Protein AF-A0A0N5BKR5-F1 (afdb_monomer_lite)

Sequence (160 aa):
MKESLKIPFFLNILGWILSLLVMVVDVIVIRDWVSGKPMDLFFRAVYSAFSKIGWGVSLSFIVISCFYGHGGIINRFMSWPYWSPLGKITYSTYLIHLMIIVYVVGGFEGRFVFVSIWNTFIYINLPIIVLSLFFAFFWSAIFEIGVGRIEDPLLGRRST

Secondary structure (DSSP, 8-state):
--------HHHHHHHHHHHHHHHHHHHHHTHHHHTTPPPPHHHHHHHHHHHHHHHHHHHHHHHHHHHTTTTHHHHHHHT-TTHHHHHHHHHHHHHHHHHHHHHHHHT--S------HHHHIIIIIHHHHHHHHHHHHHHHHHHHHHHHHHHHHHTT----

InterPro domains:
  IPR052728 Oxygen and lipid transport regulator [PTHR11161] (8-158)

Radius of gyration: 21.42 Å; chains: 1; bounding box: 47×44×54 Å

Structure (mmCIF, N/CA/C/O backbone):
data_AF-A0A0N5BKR5-F1
#
_entry.id   AF-A0A0N5BKR5-F1
#
loop_
_atom_site.group_PDB
_atom_site.id
_atom_site.type_symbol
_atom_site.label_atom_id
_atom_site.label_alt_id
_atom_site.label_comp_id
_atom_site.label_asym_id
_atom_site.label_entity_id
_atom_site.label_seq_id
_atom_site.pdbx_PDB_ins_code
_atom_site.Cartn_x
_atom_site.Cartn_y
_atom_site.Cartn_z
_atom_site.occupancy
_atom_site.B_iso_or_equiv
_atom_site.auth_seq_id
_atom_site.auth_comp_id
_atom_site.auth_asym_id
_atom_site.auth_atom_id
_atom_site.pdbx_PDB_model_num
ATOM 1 N N . MET A 1 1 ? -22.509 4.560 20.183 1.00 39.28 1 MET A N 1
ATOM 2 C CA . MET A 1 1 ? -23.312 3.325 20.083 1.00 39.28 1 MET A CA 1
ATOM 3 C C . MET A 1 1 ? -22.859 2.603 18.816 1.00 39.28 1 MET A C 1
ATOM 5 O O . MET A 1 1 ? -23.164 3.082 17.736 1.00 39.28 1 MET A O 1
ATOM 9 N N . LYS A 1 2 ? -21.975 1.595 18.903 1.00 49.31 2 LYS A N 1
ATOM 10 C CA . LYS A 1 2 ? -21.509 0.869 17.705 1.00 49.31 2 LYS A CA 1
ATOM 11 C C . LYS A 1 2 ? -22.509 -0.255 17.434 1.00 49.31 2 LYS A C 1
ATOM 13 O O . LYS A 1 2 ? -22.469 -1.265 18.125 1.00 49.31 2 LYS A O 1
ATOM 18 N N . GLU A 1 3 ? -23.413 -0.046 16.483 1.00 57.97 3 GLU A N 1
ATOM 19 C CA . GLU A 1 3 ? -24.275 -1.100 15.936 1.00 57.97 3 GLU A CA 1
ATOM 20 C C . GLU A 1 3 ? -23.382 -2.269 15.490 1.00 57.97 3 GLU A C 1
ATOM 22 O O . GLU A 1 3 ? -22.527 -2.101 14.619 1.00 57.97 3 GLU A O 1
ATOM 27 N N . SER A 1 4 ? -23.493 -3.431 16.138 1.00 70.25 4 SER A N 1
ATOM 28 C CA . SER A 1 4 ? -22.655 -4.589 15.817 1.00 70.25 4 SER A CA 1
ATOM 29 C C . SER A 1 4 ? -23.253 -5.323 14.617 1.00 70.25 4 SER A C 1
ATOM 31 O O . SER A 1 4 ? -24.260 -6.021 14.766 1.00 70.25 4 SER A O 1
ATOM 33 N N . LEU A 1 5 ? -22.645 -5.197 13.436 1.00 79.31 5 LEU A N 1
ATOM 34 C CA . LEU A 1 5 ? -23.022 -6.004 12.278 1.00 79.31 5 LEU A CA 1
ATOM 35 C C . LEU A 1 5 ? -22.686 -7.477 12.565 1.00 79.31 5 LEU A C 1
ATOM 37 O O . LEU A 1 5 ? -21.520 -7.873 12.659 1.00 79.31 5 LEU A O 1
ATOM 41 N N . LYS A 1 6 ? -23.723 -8.299 12.739 1.00 82.25 6 LYS A N 1
ATOM 42 C CA . LYS A 1 6 ? -23.591 -9.741 12.969 1.00 82.25 6 LYS A CA 1
ATOM 43 C C . LYS A 1 6 ? -23.571 -10.460 11.624 1.00 82.25 6 LYS A C 1
ATOM 45 O O . LYS A 1 6 ? -24.618 -10.725 11.042 1.00 82.25 6 LYS A O 1
ATOM 50 N N . ILE A 1 7 ? -22.374 -10.759 11.128 1.00 83.88 7 ILE A N 1
ATOM 51 C CA . ILE A 1 7 ? -22.183 -11.551 9.910 1.00 83.88 7 ILE A CA 1
ATOM 52 C C . ILE A 1 7 ? -22.245 -13.034 10.307 1.00 83.88 7 ILE A C 1
ATOM 54 O O . ILE A 1 7 ? -21.539 -13.432 11.237 1.00 83.88 7 ILE A O 1
ATOM 58 N N . PRO A 1 8 ? -23.070 -13.874 9.655 1.00 89.50 8 PRO A N 1
ATOM 59 C CA . PRO A 1 8 ? -23.075 -15.301 9.947 1.00 89.50 8 PRO A CA 1
ATOM 60 C C . PRO A 1 8 ? -21.722 -15.918 9.576 1.00 89.50 8 PRO A C 1
ATOM 62 O O . PRO A 1 8 ? -21.126 -15.573 8.555 1.00 89.50 8 PRO A O 1
ATOM 65 N N . PHE A 1 9 ? -21.248 -16.858 10.396 1.00 85.50 9 PHE A N 1
ATOM 66 C CA . PHE A 1 9 ? -19.904 -17.442 10.288 1.00 85.50 9 PHE A CA 1
ATOM 67 C C . PHE A 1 9 ? -19.574 -17.958 8.880 1.00 85.50 9 PHE A C 1
ATOM 69 O O . PHE A 1 9 ? -18.505 -17.671 8.343 1.00 85.50 9 PHE A O 1
ATOM 76 N N . PHE A 1 10 ? -20.525 -18.655 8.253 1.00 90.06 10 PHE A N 1
ATOM 77 C CA . PHE A 1 10 ? -20.359 -19.199 6.907 1.00 90.06 10 PHE A CA 1
ATOM 78 C C . PHE A 1 10 ? -20.181 -18.103 5.843 1.00 90.06 10 PHE A C 1
ATOM 80 O O . PHE A 1 10 ? -19.290 -18.197 5.003 1.00 90.06 10 PHE A O 1
ATOM 87 N N . LEU A 1 11 ? -20.970 -17.026 5.917 1.00 90.62 11 LEU A N 1
ATOM 88 C CA . LEU A 1 11 ? -20.862 -15.895 4.991 1.00 90.62 11 LEU A CA 1
ATOM 89 C C . LEU A 1 11 ? -19.546 -15.135 5.182 1.00 90.62 11 LEU A C 1
ATOM 91 O O . LEU A 1 11 ? -18.949 -14.699 4.203 1.00 90.62 11 LEU A O 1
ATOM 95 N N . ASN A 1 12 ? -19.070 -15.014 6.427 1.00 91.25 12 ASN A N 1
ATOM 96 C CA . ASN A 1 12 ? -17.772 -14.409 6.708 1.00 91.25 12 ASN A CA 1
ATOM 97 C C . ASN A 1 12 ? -16.646 -15.209 6.037 1.00 91.25 12 ASN A C 1
ATOM 99 O O . ASN A 1 12 ? -15.861 -14.637 5.289 1.00 91.25 12 ASN A O 1
ATOM 103 N N . ILE A 1 13 ? -16.604 -16.533 6.231 1.00 91.38 13 ILE A N 1
ATOM 104 C CA . ILE A 1 13 ? -15.585 -17.396 5.607 1.00 91.38 13 ILE A CA 1
ATOM 105 C C . ILE A 1 13 ? -15.646 -17.322 4.082 1.00 91.38 13 ILE A C 1
ATOM 107 O O . ILE A 1 13 ? -14.608 -17.154 3.444 1.00 91.38 13 ILE A O 1
ATOM 111 N N . LEU A 1 14 ? -16.843 -17.416 3.497 1.00 94.25 14 LEU A N 1
ATOM 112 C CA . LEU A 1 14 ? -17.004 -17.304 2.049 1.00 94.25 14 LEU A CA 1
ATOM 113 C C . LEU A 1 14 ? -16.505 -15.960 1.523 1.00 94.25 14 LEU A C 1
ATOM 115 O O . LEU A 1 14 ? -15.783 -15.935 0.531 1.00 94.25 14 LEU A O 1
ATOM 119 N N . GLY A 1 15 ? -16.837 -14.858 2.199 1.00 93.25 15 GLY A N 1
ATOM 120 C CA . GLY A 1 15 ? -16.358 -13.534 1.818 1.00 93.25 15 GLY A CA 1
ATOM 121 C C . GLY A 1 15 ? -14.836 -13.414 1.912 1.00 93.25 15 GLY A C 1
ATOM 122 O O . GLY A 1 15 ? -14.216 -12.873 1.006 1.00 93.25 15 GLY A O 1
ATOM 123 N N . TRP A 1 16 ? -14.210 -13.994 2.941 1.00 93.62 16 TRP A N 1
ATOM 124 C CA . TRP A 1 16 ? -12.748 -14.030 3.064 1.00 93.62 16 TRP A CA 1
ATOM 125 C C . TRP A 1 16 ? -12.089 -14.826 1.936 1.00 93.62 16 TRP A C 1
ATOM 127 O O . TRP A 1 16 ? -11.145 -14.337 1.317 1.00 93.62 16 TRP A O 1
ATOM 137 N N . ILE A 1 17 ? -12.590 -16.030 1.647 1.00 95.25 17 ILE A N 1
ATOM 138 C CA . ILE A 1 17 ? -12.066 -16.872 0.564 1.00 95.25 17 ILE A CA 1
ATOM 139 C C . ILE A 1 17 ? -12.230 -16.161 -0.779 1.00 95.25 17 ILE A C 1
ATOM 141 O O . ILE A 1 17 ? -11.282 -16.110 -1.557 1.00 95.25 17 ILE A O 1
ATOM 145 N N . LEU A 1 18 ? -13.404 -15.579 -1.034 1.00 95.88 18 LEU A N 1
ATOM 146 C CA . LEU A 1 18 ? -13.686 -14.870 -2.277 1.00 95.88 18 LEU A CA 1
ATOM 147 C C . LEU A 1 18 ? -12.789 -13.638 -2.439 1.00 95.88 18 LEU A C 1
ATOM 149 O O . LEU A 1 18 ? -12.181 -13.484 -3.493 1.00 95.88 18 LEU A O 1
ATOM 153 N N . SER A 1 19 ? -12.646 -12.808 -1.401 1.00 95.38 19 SER A N 1
ATOM 154 C CA . SER A 1 19 ? -11.759 -11.638 -1.426 1.00 95.38 19 SER A CA 1
ATOM 155 C C . SER A 1 19 ? -10.311 -12.030 -1.715 1.00 95.38 19 SER A C 1
ATOM 157 O O . SER A 1 19 ? -9.666 -11.428 -2.570 1.00 95.38 19 SER A O 1
ATOM 159 N N . LEU A 1 20 ? -9.792 -13.059 -1.036 1.00 94.88 20 LEU A N 1
ATOM 160 C CA . LEU A 1 20 ? -8.422 -13.524 -1.260 1.00 94.88 20 LEU A CA 1
ATOM 161 C C . LEU A 1 20 ? -8.244 -14.108 -2.663 1.00 94.88 20 LEU A C 1
ATOM 163 O O . LEU A 1 20 ? -7.227 -13.854 -3.303 1.00 94.88 20 LEU A O 1
ATOM 167 N N . LEU A 1 21 ? -9.234 -14.851 -3.160 1.00 96.31 21 LEU A N 1
ATOM 168 C CA . LEU A 1 21 ? -9.203 -15.415 -4.504 1.00 96.31 21 LEU A CA 1
ATOM 169 C C . LEU A 1 21 ? -9.178 -14.308 -5.559 1.00 96.31 21 LEU A C 1
ATOM 171 O O . LEU A 1 21 ? -8.334 -14.357 -6.448 1.00 96.31 21 LEU A O 1
ATOM 175 N N . VAL A 1 22 ? -10.041 -13.295 -5.442 1.00 95.50 22 VAL A N 1
ATOM 176 C CA . VAL A 1 22 ? -10.068 -12.147 -6.363 1.00 95.50 22 VAL A CA 1
ATOM 177 C C . VAL A 1 22 ? -8.719 -11.428 -6.368 1.00 95.50 22 VAL A C 1
ATOM 179 O O . VAL A 1 22 ? -8.144 -11.231 -7.435 1.00 95.50 22 VAL A O 1
ATOM 182 N N . MET A 1 23 ? -8.159 -11.130 -5.192 1.00 94.50 23 MET A N 1
ATOM 183 C CA . MET A 1 23 ? -6.846 -10.483 -5.089 1.00 94.50 23 MET A CA 1
ATOM 184 C C . MET A 1 23 ? -5.725 -11.328 -5.718 1.00 94.50 23 MET A C 1
ATOM 186 O O . MET A 1 23 ? -4.849 -10.795 -6.395 1.00 94.50 23 MET A O 1
ATOM 190 N N . VAL A 1 24 ? -5.739 -12.652 -5.532 1.00 94.75 24 VAL A N 1
ATOM 191 C CA . VAL A 1 24 ? -4.746 -13.553 -6.144 1.00 94.75 24 VAL A CA 1
ATOM 192 C C . VAL A 1 24 ? -4.910 -13.611 -7.664 1.00 94.75 24 VAL A C 1
ATOM 194 O O . VAL A 1 24 ? -3.915 -13.557 -8.387 1.00 94.75 24 VAL A O 1
ATOM 197 N N . VAL A 1 25 ? -6.145 -13.691 -8.162 1.00 93.06 25 VAL A N 1
ATOM 198 C CA . VAL A 1 25 ? -6.437 -13.687 -9.601 1.00 93.06 25 VAL A CA 1
ATOM 199 C C . VAL A 1 25 ? -5.951 -12.390 -10.241 1.00 93.06 25 VAL A C 1
ATOM 201 O O . VAL A 1 25 ? -5.251 -12.461 -11.250 1.00 93.06 25 VAL A O 1
ATOM 204 N N . ASP A 1 26 ? -6.222 -11.234 -9.630 1.00 92.00 26 ASP A N 1
ATOM 205 C CA . ASP A 1 26 ? -5.749 -9.937 -10.129 1.00 92.00 26 ASP A CA 1
ATOM 206 C C . ASP A 1 26 ? -4.219 -9.918 -10.316 1.00 92.00 26 ASP A C 1
ATOM 208 O O . ASP A 1 26 ? -3.716 -9.422 -11.322 1.00 92.00 26 ASP A O 1
ATOM 212 N N . VAL A 1 27 ? -3.456 -10.528 -9.403 1.00 91.31 27 VAL A N 1
ATOM 213 C CA . VAL A 1 27 ? -1.988 -10.596 -9.515 1.00 91.31 27 VAL A CA 1
ATOM 214 C C . VAL A 1 27 ? -1.527 -11.612 -10.562 1.00 91.31 27 VAL A C 1
ATOM 216 O O . VAL A 1 27 ? -0.564 -11.357 -11.282 1.00 91.31 27 VAL A O 1
ATOM 219 N N . ILE A 1 28 ? -2.171 -12.776 -10.670 1.00 90.25 28 ILE A N 1
ATOM 220 C CA . ILE A 1 28 ? -1.716 -13.844 -11.577 1.00 90.25 28 ILE A CA 1
ATOM 221 C C . ILE A 1 28 ? -2.034 -13.516 -13.038 1.00 90.25 28 ILE A C 1
ATOM 223 O O . ILE A 1 28 ? -1.228 -13.820 -13.919 1.00 90.25 28 ILE A O 1
ATOM 227 N N . VAL A 1 29 ? -3.172 -12.872 -13.309 1.00 88.50 29 VAL A N 1
ATOM 228 C CA . VAL A 1 29 ? -3.633 -12.555 -14.671 1.00 88.50 29 VAL A CA 1
ATOM 229 C C . VAL A 1 29 ? -2.614 -11.711 -15.445 1.00 88.50 29 VAL A C 1
ATOM 231 O O . VAL A 1 29 ? -2.477 -11.865 -16.659 1.00 88.50 29 VAL A O 1
ATOM 234 N N . ILE A 1 30 ? -1.827 -10.875 -14.761 1.00 86.56 30 ILE A N 1
ATOM 235 C CA . ILE A 1 30 ? -0.822 -10.024 -15.409 1.00 86.56 30 ILE A CA 1
ATOM 236 C C . ILE A 1 30 ? 0.461 -10.773 -15.819 1.00 86.56 30 ILE A C 1
ATOM 238 O O . ILE A 1 30 ? 1.283 -10.228 -16.556 1.00 86.56 30 ILE A O 1
ATOM 242 N N . ARG A 1 31 ? 0.651 -12.026 -15.382 1.00 84.06 31 ARG A N 1
ATOM 243 C CA . ARG A 1 31 ? 1.886 -12.805 -15.594 1.00 84.06 31 ARG A CA 1
ATOM 244 C C . ARG A 1 31 ? 2.292 -12.906 -17.063 1.00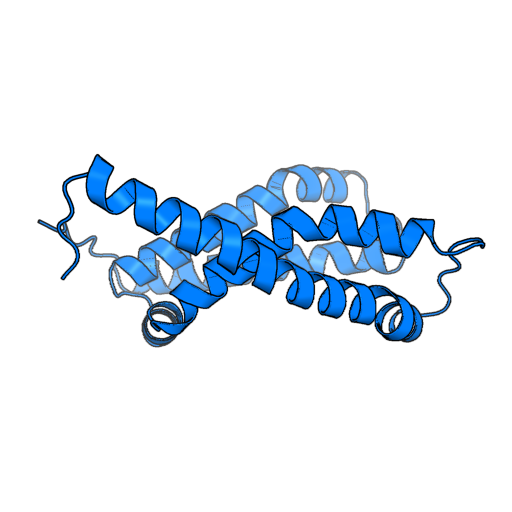 84.06 31 ARG A C 1
ATOM 246 O O . ARG A 1 31 ? 3.468 -12.730 -17.392 1.00 84.06 31 ARG A O 1
ATOM 253 N N . ASP A 1 32 ? 1.341 -13.199 -17.941 1.00 78.94 32 ASP A N 1
ATOM 254 C CA . ASP A 1 32 ? 1.631 -13.391 -19.364 1.00 78.94 32 ASP A CA 1
ATOM 255 C C . ASP A 1 32 ? 1.981 -12.064 -20.046 1.00 78.94 32 ASP A C 1
ATOM 257 O O . ASP A 1 32 ? 2.894 -12.020 -20.874 1.00 78.94 32 ASP A O 1
ATOM 261 N N . TRP A 1 33 ? 1.342 -10.972 -19.610 1.00 77.69 33 TRP A N 1
ATOM 262 C CA . TRP A 1 33 ? 1.638 -9.617 -20.072 1.00 77.69 33 TRP A CA 1
ATOM 263 C C . TRP A 1 33 ? 3.052 -9.177 -19.671 1.00 77.69 33 TRP A C 1
ATOM 265 O O . TRP A 1 33 ? 3.799 -8.655 -20.497 1.00 77.69 33 TRP A O 1
ATOM 275 N N . VAL A 1 34 ? 3.464 -9.470 -18.432 1.00 77.19 34 VAL A N 1
ATOM 276 C CA . VAL A 1 34 ? 4.827 -9.196 -17.936 1.00 77.19 34 VAL A CA 1
ATOM 277 C C . VAL A 1 34 ? 5.879 -10.052 -18.648 1.00 77.19 34 VAL A C 1
ATOM 279 O O . VAL A 1 34 ? 7.000 -9.603 -18.863 1.00 77.19 34 VAL A O 1
ATOM 282 N N . SER A 1 35 ? 5.520 -11.264 -19.076 1.00 78.56 35 SER A N 1
ATOM 283 C CA . SER A 1 35 ? 6.417 -12.171 -19.810 1.00 78.56 35 SER A CA 1
ATOM 284 C C . SER A 1 35 ? 6.637 -11.761 -21.277 1.00 78.56 35 SER A C 1
ATOM 286 O O . SER A 1 35 ? 7.284 -12.491 -22.026 1.00 78.56 35 SER A O 1
ATOM 288 N N . GLY A 1 36 ? 6.080 -10.623 -21.708 1.00 78.38 36 GLY A N 1
ATOM 289 C CA . GLY A 1 36 ? 6.200 -10.104 -23.071 1.00 78.38 36 GLY A CA 1
ATOM 290 C C . GLY A 1 36 ? 5.265 -10.770 -24.081 1.00 78.38 36 GLY A C 1
ATOM 291 O O . GLY A 1 36 ? 5.368 -10.493 -25.276 1.00 78.38 36 GLY A O 1
ATOM 292 N N . LYS A 1 37 ? 4.343 -11.635 -23.637 1.00 81.06 37 LYS A N 1
ATOM 293 C CA . LYS A 1 37 ? 3.338 -12.232 -24.521 1.00 81.06 37 LYS A CA 1
ATOM 294 C C . LYS A 1 37 ? 2.141 -11.285 -24.640 1.00 81.06 37 LYS A C 1
ATOM 296 O O . LYS A 1 37 ? 1.626 -10.823 -23.618 1.00 81.06 37 LYS A O 1
ATOM 301 N N . PRO A 1 38 ? 1.667 -10.984 -25.862 1.00 79.06 38 PRO A N 1
ATOM 302 C CA . PRO A 1 38 ? 0.481 -10.162 -26.026 1.00 79.06 38 PRO A CA 1
ATOM 303 C C . PRO A 1 38 ? -0.723 -10.911 -25.453 1.00 79.06 38 PRO A C 1
ATOM 305 O O . PRO A 1 38 ? -1.087 -11.986 -25.922 1.00 79.06 38 PRO A O 1
ATOM 308 N N . MET A 1 39 ? -1.326 -10.342 -24.413 1.00 82.00 39 MET A N 1
ATOM 309 C CA . MET A 1 39 ? -2.583 -10.838 -23.867 1.00 82.00 39 MET A CA 1
ATOM 310 C C . MET A 1 39 ? -3.723 -10.501 -24.837 1.00 82.00 39 MET A C 1
ATOM 312 O O . MET A 1 39 ? -3.696 -9.456 -25.498 1.00 82.00 39 MET A O 1
ATOM 316 N N . ASP A 1 40 ? -4.716 -11.381 -24.922 1.00 87.38 40 ASP A N 1
ATOM 317 C CA . ASP A 1 40 ? -5.877 -11.173 -25.782 1.00 87.38 40 ASP A CA 1
ATOM 318 C C . ASP A 1 40 ? -6.650 -9.893 -25.402 1.00 87.38 40 ASP A C 1
ATOM 320 O O . ASP A 1 40 ? -6.712 -9.498 -24.230 1.00 87.38 40 ASP A O 1
ATOM 324 N N . LEU A 1 41 ? -7.207 -9.211 -26.409 1.00 87.81 41 LEU A N 1
ATOM 325 C CA . LEU A 1 41 ? -7.809 -7.882 -26.257 1.00 87.81 41 LEU A CA 1
ATOM 326 C C . LEU A 1 41 ? -8.967 -7.901 -25.257 1.00 87.81 41 LEU A C 1
ATOM 328 O O . LEU A 1 41 ? -9.088 -6.982 -24.444 1.00 87.81 41 LEU A O 1
ATOM 332 N N . PHE A 1 42 ? -9.782 -8.955 -25.295 1.00 89.62 42 PHE A N 1
ATOM 333 C CA . PHE A 1 42 ? -10.923 -9.104 -24.403 1.00 89.62 42 PHE A CA 1
ATOM 334 C C . PHE A 1 42 ? -10.476 -9.159 -22.938 1.00 89.62 42 PHE A C 1
ATOM 336 O O . PHE A 1 42 ? -10.908 -8.341 -22.124 1.00 89.62 42 PHE A O 1
ATOM 343 N N . PHE A 1 43 ? -9.539 -10.051 -22.605 1.00 88.81 43 PHE A N 1
ATOM 344 C CA . PHE A 1 43 ? -9.036 -10.185 -21.236 1.00 88.81 43 PHE A CA 1
ATOM 345 C C . PHE A 1 43 ? -8.309 -8.930 -20.746 1.00 88.81 43 PHE A C 1
ATOM 347 O O . PHE A 1 43 ? -8.455 -8.552 -19.585 1.00 88.81 43 PHE A O 1
ATOM 354 N N . ARG A 1 44 ? -7.582 -8.235 -21.629 1.00 88.38 44 ARG A N 1
ATOM 355 C CA . ARG A 1 44 ? -6.941 -6.953 -21.298 1.00 88.38 44 ARG A CA 1
ATOM 356 C C . ARG A 1 44 ? -7.958 -5.874 -20.942 1.00 88.38 44 ARG A C 1
ATOM 358 O O . ARG A 1 44 ? -7.754 -5.154 -19.966 1.00 88.38 44 ARG A O 1
ATOM 365 N N . ALA A 1 45 ? -9.036 -5.757 -21.716 1.00 90.75 45 ALA A N 1
ATOM 366 C CA . ALA A 1 45 ? -10.091 -4.782 -21.462 1.00 90.75 45 ALA A CA 1
ATOM 367 C C . ALA A 1 45 ? -10.808 -5.072 -20.135 1.00 90.75 45 ALA A C 1
ATOM 369 O O . ALA A 1 45 ? -10.965 -4.171 -19.310 1.00 90.75 45 ALA A O 1
ATOM 370 N N . VAL A 1 46 ? -11.160 -6.340 -19.894 1.00 91.81 46 VAL A N 1
ATOM 371 C CA . VAL A 1 46 ? -11.784 -6.785 -18.639 1.00 91.81 46 VAL A CA 1
ATOM 372 C C . VAL A 1 46 ? -10.869 -6.505 -17.448 1.00 91.81 46 VAL A C 1
ATOM 374 O O . VAL A 1 46 ? -11.298 -5.881 -16.479 1.00 91.81 46 VAL A O 1
ATOM 377 N N . TYR A 1 47 ? -9.593 -6.887 -17.530 1.00 90.69 47 TYR A N 1
ATOM 378 C CA . TYR A 1 47 ? -8.628 -6.643 -16.460 1.00 90.69 47 TYR A CA 1
ATOM 379 C C . TYR A 1 47 ? -8.462 -5.146 -16.175 1.00 90.69 47 TYR A C 1
ATOM 381 O O . TYR A 1 47 ? -8.510 -4.724 -15.021 1.00 90.69 47 TYR A O 1
ATOM 389 N N . SER A 1 48 ? -8.334 -4.312 -17.211 1.00 90.25 48 SER A N 1
ATOM 390 C CA . SER A 1 48 ? -8.179 -2.864 -17.039 1.00 90.25 48 SER A CA 1
ATOM 391 C C . SER A 1 48 ? -9.399 -2.201 -16.392 1.00 90.25 48 SER A C 1
ATOM 393 O O . SER A 1 48 ? -9.232 -1.220 -15.669 1.00 90.25 48 SER A O 1
ATOM 395 N N . ALA A 1 49 ? -10.607 -2.701 -16.663 1.00 93.19 49 ALA A N 1
ATOM 396 C CA . ALA A 1 49 ? -11.843 -2.142 -16.124 1.00 93.19 49 ALA A CA 1
ATOM 397 C C . ALA A 1 49 ? -12.133 -2.627 -14.695 1.00 93.19 49 ALA A C 1
ATOM 399 O O . ALA A 1 49 ? -12.511 -1.828 -13.839 1.00 93.19 49 ALA A O 1
ATOM 400 N N . PHE A 1 50 ? -11.946 -3.923 -14.426 1.00 93.06 50 PHE A N 1
ATOM 401 C CA . PHE A 1 50 ? -12.440 -4.549 -13.199 1.00 93.06 50 PHE A CA 1
ATOM 402 C C . PHE A 1 50 ? -11.381 -4.800 -12.130 1.00 93.06 50 PHE A C 1
ATOM 404 O O . PHE A 1 50 ? -11.761 -4.826 -10.967 1.00 93.06 50 PHE A O 1
ATOM 411 N N . SER A 1 51 ? -10.090 -4.923 -12.457 1.00 92.88 51 SER A N 1
ATOM 412 C CA . SER A 1 51 ? -9.052 -5.280 -11.462 1.00 92.88 51 SER A CA 1
ATOM 413 C C . SER A 1 51 ? -9.044 -4.347 -10.249 1.00 92.88 51 SER A C 1
ATOM 415 O O . SER A 1 51 ? -9.159 -4.773 -9.107 1.00 92.88 51 SER A O 1
ATOM 417 N N . LYS A 1 52 ? -9.009 -3.030 -10.479 1.00 92.38 52 LYS A N 1
ATOM 418 C CA . LYS A 1 52 ? -9.008 -2.032 -9.395 1.00 92.38 52 LYS A CA 1
ATOM 419 C C . LYS A 1 52 ? -10.290 -2.068 -8.562 1.00 92.38 52 LYS A C 1
ATOM 421 O O . LYS A 1 52 ? -10.242 -1.853 -7.352 1.00 92.38 52 LYS A O 1
ATOM 426 N N . ILE A 1 53 ? -11.427 -2.329 -9.208 1.00 95.12 53 ILE A N 1
ATOM 427 C CA . ILE A 1 53 ? -12.730 -2.421 -8.543 1.00 95.12 53 ILE A CA 1
ATOM 428 C C . ILE A 1 53 ? -12.787 -3.701 -7.705 1.00 95.12 53 ILE A C 1
ATOM 430 O O . ILE A 1 53 ? -13.130 -3.636 -6.529 1.00 95.12 53 ILE A O 1
ATOM 434 N N . GLY A 1 54 ? -12.400 -4.843 -8.277 1.00 94.31 54 GLY A N 1
ATOM 435 C CA . GLY A 1 54 ? -12.338 -6.140 -7.606 1.00 94.31 54 GLY A CA 1
ATOM 436 C C . GLY A 1 54 ? -11.415 -6.108 -6.393 1.00 94.31 54 GLY A C 1
ATOM 437 O O . GLY A 1 54 ? -11.824 -6.500 -5.298 1.00 94.31 54 GLY A O 1
ATOM 438 N N . TRP A 1 55 ? -10.223 -5.532 -6.548 1.00 95.44 55 TRP A N 1
ATOM 439 C CA . TRP A 1 55 ? -9.290 -5.299 -5.452 1.00 95.44 55 TRP A CA 1
ATOM 440 C C . TRP A 1 55 ? -9.892 -4.417 -4.350 1.00 95.44 55 TRP A C 1
ATOM 442 O O . TRP A 1 55 ? -9.832 -4.759 -3.168 1.00 95.44 55 TRP A O 1
ATOM 452 N N . GLY A 1 56 ? -10.522 -3.299 -4.727 1.00 95.75 56 GLY A N 1
ATOM 453 C CA . GLY A 1 56 ? -11.161 -2.373 -3.791 1.00 95.75 56 GLY A CA 1
ATOM 454 C C . GLY A 1 56 ? -12.318 -3.007 -3.014 1.00 95.75 56 GLY A C 1
ATOM 455 O O . GLY A 1 56 ? -12.381 -2.880 -1.792 1.00 95.75 56 GLY A O 1
ATOM 456 N N . VAL A 1 57 ? -13.198 -3.744 -3.698 1.00 95.69 57 VAL A N 1
ATOM 457 C CA . VAL A 1 57 ? -14.311 -4.476 -3.073 1.00 95.69 57 VAL A CA 1
ATOM 458 C C . VAL A 1 57 ? -13.777 -5.545 -2.120 1.00 95.69 57 VAL A C 1
ATOM 460 O O . VAL A 1 57 ? -14.227 -5.622 -0.975 1.00 95.69 57 VAL A O 1
ATOM 463 N N . SER A 1 58 ? -12.764 -6.302 -2.539 1.00 95.50 58 SER A N 1
ATOM 464 C CA . SER A 1 58 ? -12.143 -7.347 -1.717 1.00 95.50 58 SER A CA 1
ATOM 465 C C . SER A 1 58 ? -11.540 -6.781 -0.430 1.00 95.50 58 SER A C 1
ATOM 467 O O . SER A 1 58 ? -11.817 -7.292 0.659 1.00 95.50 58 SER A O 1
ATOM 469 N N . LEU A 1 59 ? -10.787 -5.678 -0.537 1.00 93.88 59 LEU A N 1
ATOM 470 C CA . LEU A 1 59 ? -10.242 -4.959 0.616 1.00 93.88 59 LEU A CA 1
ATOM 471 C C . LEU A 1 59 ? -11.340 -4.379 1.510 1.00 93.88 59 LEU A C 1
ATOM 473 O O . LEU A 1 59 ? -11.228 -4.463 2.731 1.00 93.88 59 LEU A O 1
ATOM 477 N N . SER A 1 60 ? -12.408 -3.821 0.935 1.00 94.31 60 SER A N 1
ATOM 478 C CA . SER A 1 60 ? -13.509 -3.251 1.718 1.00 94.31 60 SER A CA 1
ATOM 479 C C . SER A 1 60 ? -14.168 -4.299 2.618 1.00 94.31 60 SER A C 1
ATOM 481 O O . SER A 1 60 ? -14.390 -4.039 3.801 1.00 94.31 60 SER A O 1
ATOM 483 N N . PHE A 1 61 ? -14.379 -5.517 2.106 1.00 93.31 61 PHE A N 1
ATOM 484 C CA . PHE A 1 61 ? -14.919 -6.623 2.891 1.00 93.31 61 PHE A CA 1
ATOM 485 C C . PHE A 1 61 ? -13.974 -7.030 4.028 1.00 93.31 61 PHE A C 1
ATOM 487 O O . PHE A 1 61 ? -14.414 -7.196 5.166 1.00 93.31 61 PHE A O 1
ATOM 494 N N . ILE A 1 62 ? -12.670 -7.129 3.745 1.00 92.50 62 ILE A N 1
ATOM 495 C CA . ILE A 1 62 ? -11.642 -7.433 4.751 1.00 92.50 62 ILE A CA 1
ATOM 496 C C . ILE A 1 62 ? -11.656 -6.384 5.872 1.00 92.50 62 ILE A C 1
ATOM 498 O O . ILE A 1 62 ? -11.674 -6.738 7.051 1.00 92.50 62 ILE A O 1
ATOM 502 N N . VAL A 1 63 ? -11.701 -5.094 5.523 1.00 91.50 63 VAL A N 1
ATOM 503 C CA . VAL A 1 63 ? -11.741 -3.990 6.495 1.00 91.50 63 VAL A CA 1
ATOM 504 C C . VAL A 1 63 ? -13.013 -4.046 7.341 1.00 91.50 63 VAL A C 1
ATOM 506 O O . VAL A 1 63 ? -12.927 -3.948 8.564 1.00 91.50 63 VAL A O 1
ATOM 509 N N . ILE A 1 64 ? -14.177 -4.255 6.720 1.00 90.50 64 ILE A N 1
ATOM 510 C CA . ILE A 1 64 ? -15.464 -4.392 7.419 1.00 90.50 64 ILE A CA 1
ATOM 511 C C . ILE A 1 64 ? -15.426 -5.583 8.388 1.00 90.50 64 ILE A C 1
ATOM 513 O O . ILE A 1 64 ? -15.773 -5.435 9.560 1.00 90.50 64 ILE A O 1
ATOM 517 N N . SER A 1 65 ? -14.961 -6.750 7.935 1.00 90.31 65 SER A N 1
ATOM 518 C CA . SER A 1 65 ? -14.865 -7.952 8.772 1.00 90.31 65 SER A CA 1
ATOM 519 C C . SER A 1 65 ? -13.930 -7.736 9.969 1.00 90.31 65 SER A C 1
ATOM 521 O O . SER A 1 65 ? -14.294 -8.061 11.102 1.00 90.31 65 SER A O 1
ATOM 523 N N . CYS A 1 66 ? -12.768 -7.107 9.761 1.00 88.81 66 CYS A N 1
ATOM 524 C CA . CYS A 1 66 ? -11.853 -6.739 10.843 1.00 88.81 66 CYS A CA 1
ATOM 525 C C . CYS A 1 66 ? -12.480 -5.730 11.819 1.00 88.81 66 CYS A C 1
ATOM 527 O O . CYS A 1 66 ? -12.437 -5.951 13.028 1.00 88.81 66 CYS A O 1
ATOM 529 N N . PHE A 1 67 ? -13.131 -4.673 11.320 1.00 86.88 67 PHE A N 1
ATOM 530 C CA . PHE A 1 67 ? -13.752 -3.636 12.152 1.00 86.88 67 PHE A CA 1
ATOM 531 C C . PHE A 1 67 ? -14.837 -4.188 13.088 1.00 86.88 67 PHE A C 1
ATOM 533 O O . PHE A 1 67 ? -14.929 -3.772 14.244 1.00 86.88 67 PHE A O 1
ATOM 540 N N . TYR A 1 68 ? -15.631 -5.153 12.614 1.00 87.38 68 TYR A N 1
ATOM 541 C CA . TYR A 1 68 ? -16.666 -5.817 13.414 1.00 87.38 68 TYR A CA 1
ATOM 542 C C . TYR A 1 68 ? -16.151 -7.001 14.253 1.00 87.38 68 TYR A C 1
ATOM 544 O O . TYR A 1 68 ? -16.942 -7.659 14.924 1.00 87.38 68 TYR A O 1
ATOM 552 N N . GLY A 1 69 ? -14.839 -7.263 14.260 1.00 83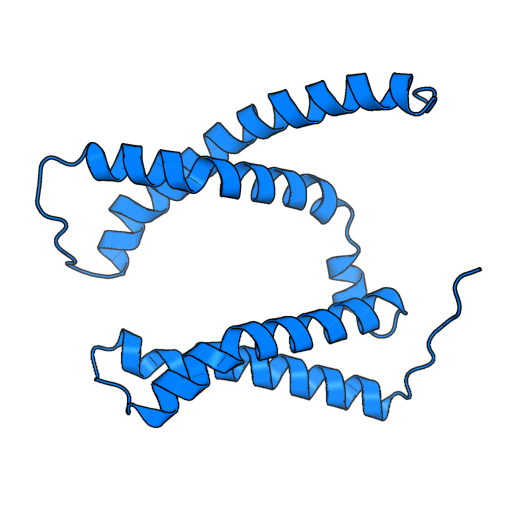.75 69 GLY A N 1
ATOM 553 C CA . GLY A 1 69 ? -14.217 -8.302 15.087 1.00 83.75 69 GLY A CA 1
ATOM 554 C C . GLY A 1 69 ? -14.274 -9.719 14.506 1.00 83.75 69 GLY A C 1
ATOM 555 O O . GLY A 1 69 ? -13.826 -10.659 15.158 1.00 83.75 69 GLY A O 1
ATOM 556 N N . HIS A 1 70 ? -14.747 -9.885 13.268 1.00 85.19 70 HIS A N 1
ATOM 557 C CA . HIS A 1 70 ? -14.858 -11.181 12.580 1.00 85.19 70 HIS A CA 1
ATOM 558 C C . HIS A 1 70 ? -13.568 -11.605 11.847 1.00 85.19 70 HIS A C 1
ATOM 560 O O . HIS A 1 70 ? -13.545 -12.645 11.189 1.00 85.19 70 HIS A O 1
ATOM 566 N N . GLY A 1 71 ? -12.489 -10.818 11.957 1.00 80.94 71 GLY A N 1
ATOM 567 C CA . GLY A 1 71 ? -11.208 -11.040 11.266 1.00 80.94 71 GLY A CA 1
ATOM 568 C C . GLY A 1 71 ? -10.146 -11.844 12.036 1.00 80.94 71 GLY A C 1
ATOM 569 O O . GLY A 1 71 ? -9.033 -12.011 11.539 1.00 80.94 71 GLY A O 1
ATOM 570 N N . GLY A 1 72 ? -10.432 -12.316 13.256 1.00 85.69 72 GLY A N 1
ATOM 571 C CA . GLY A 1 72 ? -9.547 -13.215 14.017 1.00 85.69 72 GLY A CA 1
ATOM 572 C C . GLY A 1 72 ? -8.091 -12.730 14.150 1.00 85.69 72 GLY A C 1
ATOM 573 O O . GLY A 1 72 ? -7.829 -11.639 14.659 1.00 85.69 72 GLY A O 1
ATOM 574 N N . ILE A 1 73 ? -7.134 -13.549 13.688 1.00 86.81 73 ILE A N 1
ATOM 575 C CA . ILE A 1 73 ? -5.685 -13.255 13.735 1.00 86.81 73 ILE A CA 1
ATOM 576 C C . ILE A 1 73 ? -5.341 -12.012 12.906 1.00 86.81 73 ILE A C 1
ATOM 578 O O . ILE A 1 73 ? -4.549 -11.177 13.343 1.00 86.81 73 ILE A O 1
ATOM 582 N N . ILE A 1 74 ? -5.959 -11.865 11.732 1.00 86.25 74 ILE A N 1
ATOM 583 C CA . ILE A 1 74 ? -5.701 -10.741 10.827 1.00 86.25 74 ILE A CA 1
ATOM 584 C C . ILE A 1 74 ? -6.168 -9.440 11.475 1.00 86.25 74 ILE A C 1
ATOM 586 O O . ILE A 1 74 ? -5.457 -8.443 11.415 1.00 86.25 74 ILE A O 1
ATOM 590 N N . ASN A 1 75 ? -7.295 -9.459 12.191 1.00 87.94 75 ASN A N 1
ATOM 591 C CA . ASN A 1 75 ? -7.740 -8.295 12.952 1.00 87.94 75 ASN A CA 1
ATOM 592 C C . ASN A 1 75 ? -6.724 -7.888 14.034 1.00 87.94 75 ASN A C 1
ATOM 594 O O . ASN A 1 75 ? -6.426 -6.705 14.190 1.00 87.94 75 ASN A O 1
ATOM 598 N N . ARG A 1 76 ? -6.142 -8.859 14.753 1.00 86.56 76 ARG A N 1
ATOM 599 C CA . ARG A 1 76 ? -5.097 -8.587 15.755 1.00 86.56 76 ARG A CA 1
ATOM 600 C C . ARG A 1 76 ? -3.854 -7.963 15.122 1.00 86.56 76 ARG A C 1
ATOM 602 O O . ARG A 1 76 ? -3.299 -7.029 15.690 1.00 86.56 76 ARG A O 1
ATOM 609 N N . PHE A 1 77 ? -3.442 -8.463 13.960 1.00 89.75 77 PHE A N 1
ATOM 610 C CA . PHE A 1 77 ? -2.327 -7.899 13.206 1.00 89.75 77 PHE A CA 1
ATOM 611 C C . PHE A 1 77 ? -2.640 -6.479 12.730 1.00 89.75 77 PHE A C 1
ATOM 613 O O . PHE A 1 77 ? -1.866 -5.577 13.011 1.00 89.75 77 PHE A O 1
ATOM 620 N N . MET A 1 78 ? -3.787 -6.252 12.088 1.00 85.44 78 MET A N 1
ATOM 621 C CA . MET A 1 78 ? -4.170 -4.949 11.522 1.00 85.44 78 MET A CA 1
ATOM 622 C C . MET A 1 78 ? -4.487 -3.887 12.585 1.00 85.44 78 MET A C 1
ATOM 624 O O . MET A 1 78 ? -4.374 -2.697 12.316 1.00 85.44 78 MET A O 1
ATOM 628 N N . SER A 1 79 ? -4.837 -4.294 13.808 1.00 86.62 79 SER A N 1
ATOM 629 C CA . SER A 1 79 ? -5.101 -3.380 14.930 1.00 86.62 79 SER A CA 1
ATOM 630 C C . SER A 1 79 ? -3.836 -2.958 15.692 1.00 86.62 79 SER A C 1
ATOM 632 O O . SER A 1 79 ? -3.934 -2.303 16.731 1.00 86.62 79 SER A O 1
ATOM 634 N N . TRP A 1 80 ? -2.640 -3.346 15.234 1.00 90.88 80 TRP A N 1
ATOM 635 C CA . TRP A 1 80 ? -1.398 -3.024 15.937 1.00 90.88 80 TRP A CA 1
ATOM 636 C C . TRP A 1 80 ? -1.112 -1.508 15.889 1.00 90.88 80 TRP A C 1
ATOM 638 O O . TRP A 1 80 ? -1.055 -0.945 14.794 1.00 90.88 80 TRP A O 1
ATOM 648 N N . PRO A 1 81 ? -0.859 -0.820 17.025 1.00 88.50 81 PRO A N 1
ATOM 649 C CA . PRO A 1 81 ? -0.489 0.601 17.050 1.00 88.50 81 PRO A CA 1
ATOM 650 C C . PRO A 1 81 ? 0.667 1.011 16.129 1.00 88.50 81 PRO A C 1
ATOM 652 O O . PRO A 1 81 ? 0.728 2.176 15.748 1.00 88.50 81 PRO A O 1
ATOM 655 N N . TYR A 1 82 ? 1.551 0.090 15.729 1.00 89.12 82 TYR A N 1
ATOM 656 C CA . TYR A 1 82 ? 2.642 0.384 14.794 1.00 89.12 82 TYR A CA 1
ATOM 657 C C . TYR A 1 82 ? 2.166 0.761 13.380 1.00 89.12 82 TYR A C 1
ATOM 659 O O . TYR A 1 82 ? 2.886 1.469 12.677 1.00 89.12 82 TYR A O 1
ATOM 667 N N . TRP A 1 83 ? 0.952 0.371 12.968 1.00 87.69 83 TRP A N 1
ATOM 668 C CA . TRP A 1 83 ? 0.404 0.760 11.660 1.00 87.69 83 TRP A CA 1
ATOM 669 C C . TRP A 1 83 ? 0.106 2.249 11.552 1.00 87.69 83 TRP A C 1
ATOM 671 O O . TRP A 1 83 ? 0.168 2.796 10.457 1.00 87.69 83 TRP A O 1
ATOM 681 N N . SER A 1 84 ? -0.182 2.912 12.674 1.00 85.44 84 SER A N 1
ATOM 682 C CA . SER A 1 84 ? -0.472 4.346 12.689 1.00 85.44 84 SER A CA 1
ATOM 683 C C . SER A 1 84 ? 0.730 5.179 12.208 1.00 85.44 84 SER A C 1
ATOM 685 O O . SER A 1 84 ? 0.612 5.819 11.161 1.00 85.44 84 SER A O 1
ATOM 687 N N . PRO A 1 85 ? 1.917 5.136 12.854 1.00 85.25 85 PRO A N 1
ATOM 688 C CA . PRO A 1 85 ? 3.084 5.876 12.371 1.00 85.25 85 PRO A CA 1
ATOM 689 C C . PRO A 1 85 ? 3.587 5.372 11.010 1.00 85.25 85 PRO A C 1
ATOM 691 O O . PRO A 1 85 ? 4.019 6.172 10.183 1.00 85.25 85 PRO A O 1
ATOM 694 N N . LEU A 1 86 ? 3.490 4.068 10.728 1.00 87.69 86 LEU A N 1
ATOM 695 C CA . LEU A 1 86 ? 3.914 3.519 9.437 1.00 87.69 86 LEU A CA 1
ATOM 696 C C . LEU A 1 86 ? 3.036 4.017 8.275 1.00 87.69 86 LEU A C 1
ATOM 698 O O . LEU A 1 86 ? 3.548 4.321 7.196 1.00 87.69 86 LEU A O 1
ATOM 702 N N . GLY A 1 87 ? 1.726 4.154 8.493 1.00 87.69 87 GLY A N 1
ATOM 703 C CA . GLY A 1 87 ? 0.790 4.715 7.517 1.00 87.69 87 GLY A CA 1
ATOM 704 C C . GLY A 1 87 ? 1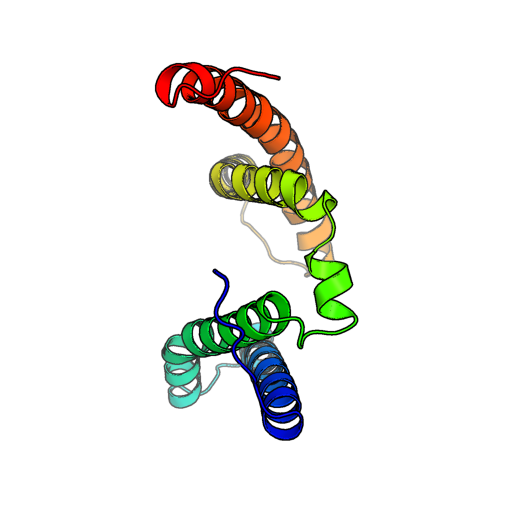.136 6.157 7.136 1.00 87.69 87 GLY A C 1
ATOM 705 O O . GLY A 1 87 ? 1.079 6.531 5.968 1.00 87.69 87 GLY A O 1
ATOM 706 N N . LYS A 1 88 ? 1.586 6.950 8.108 1.00 85.94 88 LYS A N 1
ATOM 707 C CA . LYS A 1 88 ? 2.014 8.338 7.891 1.00 85.94 88 LYS A CA 1
ATOM 708 C C . LYS A 1 88 ? 3.304 8.427 7.070 1.00 85.94 88 LYS A C 1
ATOM 710 O O . LYS A 1 88 ? 3.352 9.155 6.082 1.00 85.94 88 LYS A O 1
ATOM 715 N N . ILE A 1 89 ? 4.310 7.610 7.396 1.00 89.25 89 ILE A N 1
ATOM 716 C CA . ILE A 1 89 ? 5.572 7.556 6.636 1.00 89.25 89 ILE A CA 1
ATOM 717 C C . ILE A 1 89 ? 5.330 7.080 5.201 1.00 89.25 89 ILE A C 1
ATOM 719 O O . ILE A 1 89 ? 5.869 7.660 4.259 1.00 89.25 89 ILE A O 1
ATOM 723 N N . THR A 1 90 ? 4.518 6.039 5.008 1.00 91.19 90 THR A N 1
ATOM 724 C CA . THR A 1 90 ? 4.210 5.508 3.668 1.00 91.19 90 THR A CA 1
ATOM 725 C C . THR A 1 90 ? 3.429 6.510 2.818 1.00 91.19 90 THR A C 1
ATOM 727 O O . THR A 1 90 ? 3.732 6.656 1.634 1.00 91.19 90 THR A O 1
ATOM 730 N N . TYR A 1 91 ? 2.509 7.274 3.416 1.00 90.12 91 TYR A N 1
ATOM 731 C CA . TYR A 1 91 ? 1.831 8.381 2.739 1.00 90.12 91 TYR A CA 1
ATOM 732 C C . TYR A 1 91 ? 2.801 9.503 2.336 1.00 90.12 91 TYR A C 1
ATOM 734 O O . TYR A 1 91 ? 2.830 9.905 1.173 1.00 90.12 91 TYR A O 1
ATOM 742 N N . SER A 1 92 ? 3.652 9.958 3.260 1.00 91.00 92 SER A N 1
ATOM 743 C CA . SER A 1 92 ? 4.697 10.949 2.967 1.00 91.00 92 SER A CA 1
ATOM 744 C C . SER A 1 92 ? 5.640 10.463 1.863 1.00 91.00 92 SER A C 1
ATOM 746 O O . SER A 1 92 ? 5.976 11.225 0.959 1.00 91.00 92 SER A O 1
ATOM 748 N N . THR A 1 93 ? 6.001 9.175 1.884 1.00 93.25 93 THR A N 1
ATOM 749 C CA . THR A 1 93 ? 6.817 8.529 0.846 1.00 93.25 93 THR A CA 1
ATOM 750 C C . THR A 1 93 ? 6.128 8.599 -0.503 1.00 93.25 93 THR A C 1
ATOM 752 O O . THR A 1 93 ? 6.746 9.049 -1.458 1.00 93.25 93 THR A O 1
ATOM 755 N N . TYR A 1 94 ? 4.850 8.225 -0.584 1.00 91.00 94 TYR A N 1
ATOM 756 C CA . TYR A 1 94 ? 4.081 8.258 -1.827 1.00 91.00 94 TYR A CA 1
ATOM 757 C C . TYR A 1 94 ? 4.0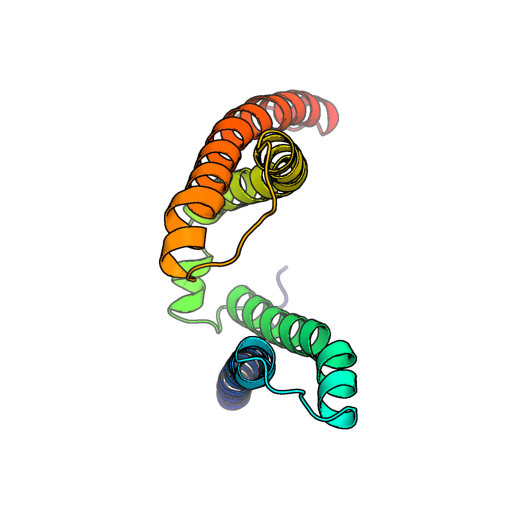81 9.645 -2.489 1.00 91.00 94 TYR A C 1
ATOM 759 O O . TYR A 1 94 ? 4.293 9.737 -3.698 1.00 91.00 94 TYR A O 1
ATOM 767 N N . LEU A 1 95 ? 3.911 10.719 -1.708 1.00 91.31 95 LEU A N 1
ATOM 768 C CA . LEU A 1 95 ? 3.881 12.089 -2.235 1.00 91.31 95 LEU A CA 1
ATOM 769 C C . LEU A 1 95 ? 5.204 12.509 -2.885 1.00 91.31 95 LEU A C 1
ATOM 771 O O . LEU A 1 95 ? 5.203 13.125 -3.951 1.00 91.31 95 LEU A O 1
ATOM 775 N N . ILE A 1 96 ? 6.333 12.174 -2.263 1.00 92.12 96 ILE A N 1
ATOM 776 C CA . ILE A 1 96 ? 7.653 12.585 -2.761 1.00 92.12 96 ILE A CA 1
ATOM 777 C C . ILE A 1 96 ? 8.268 11.582 -3.741 1.00 92.12 96 ILE A C 1
ATOM 779 O O . ILE A 1 96 ? 9.210 11.921 -4.459 1.00 92.12 96 ILE A O 1
ATOM 783 N N . HIS A 1 97 ? 7.751 10.352 -3.783 1.00 93.44 97 HIS A N 1
ATOM 784 C CA . HIS A 1 97 ? 8.330 9.253 -4.551 1.00 93.44 97 HIS A CA 1
ATOM 785 C C . HIS A 1 97 ? 8.472 9.605 -6.032 1.00 93.44 97 HIS A C 1
ATOM 787 O O . HIS A 1 97 ? 9.528 9.381 -6.616 1.00 93.44 97 HIS A O 1
ATOM 793 N N . LEU A 1 98 ? 7.446 10.226 -6.627 1.00 92.06 98 LEU A N 1
ATOM 794 C CA . LEU A 1 98 ? 7.486 10.661 -8.027 1.00 92.06 98 LEU A CA 1
ATOM 795 C C . LEU A 1 98 ? 8.582 11.701 -8.286 1.00 92.06 98 LEU A C 1
ATOM 797 O O . LEU A 1 98 ? 9.273 11.607 -9.297 1.00 92.06 98 LEU A O 1
ATOM 801 N N . MET A 1 99 ? 8.784 12.651 -7.370 1.00 92.06 99 MET A N 1
ATOM 802 C CA . MET A 1 99 ? 9.841 13.662 -7.500 1.00 92.06 99 MET A CA 1
ATOM 803 C C . MET A 1 99 ? 11.226 13.012 -7.483 1.00 92.06 99 MET A C 1
ATOM 805 O O . MET A 1 99 ? 12.097 13.366 -8.273 1.00 92.06 99 MET A O 1
ATOM 809 N N . ILE A 1 100 ? 11.408 12.013 -6.620 1.00 92.25 100 ILE A N 1
ATOM 810 C CA . ILE A 1 100 ? 12.668 11.279 -6.485 1.00 92.25 100 ILE A CA 1
ATOM 811 C C . ILE A 1 100 ? 12.916 10.376 -7.687 1.00 92.25 100 ILE A C 1
ATOM 813 O O . ILE A 1 100 ? 14.042 10.331 -8.174 1.00 92.25 100 ILE A O 1
ATOM 817 N N . ILE A 1 101 ? 11.882 9.707 -8.205 1.00 92.31 101 ILE A N 1
ATOM 818 C CA . ILE A 1 101 ? 11.983 8.951 -9.457 1.00 92.31 101 ILE A CA 1
ATOM 819 C C . ILE A 1 101 ? 12.469 9.876 -10.569 1.00 92.31 101 ILE A C 1
ATOM 821 O O . ILE A 1 101 ? 13.457 9.554 -11.215 1.00 92.31 101 ILE A O 1
ATOM 825 N N . VAL A 1 102 ? 11.823 11.029 -10.775 1.00 90.44 102 VAL A N 1
ATOM 826 C CA . VAL A 1 102 ? 12.205 11.968 -11.843 1.00 90.44 102 VAL A CA 1
ATOM 827 C C . VAL A 1 102 ? 13.632 12.479 -11.652 1.00 90.44 102 VAL A C 1
ATOM 829 O O . VAL A 1 102 ? 14.386 12.527 -12.619 1.00 90.44 102 VAL A O 1
ATOM 832 N N . TYR A 1 103 ? 14.028 12.804 -10.421 1.00 89.81 103 TYR A N 1
ATOM 833 C CA . TYR A 1 103 ? 15.385 13.253 -10.110 1.00 89.81 103 TYR A CA 1
ATOM 834 C C . TYR A 1 103 ? 16.442 12.184 -10.416 1.00 89.81 103 TYR A C 1
ATOM 836 O O . TYR A 1 103 ? 17.406 12.447 -11.131 1.00 89.81 103 TYR A O 1
ATOM 844 N N . VAL A 1 104 ? 16.246 10.964 -9.910 1.00 88.25 104 VAL A N 1
ATOM 845 C CA . VAL A 1 104 ? 17.187 9.853 -10.094 1.00 88.25 104 VAL A CA 1
ATOM 846 C C . VAL A 1 104 ? 17.244 9.443 -11.561 1.00 88.25 104 VAL A C 1
ATOM 848 O O . VAL A 1 104 ? 18.329 9.315 -12.114 1.00 88.25 104 VAL A O 1
ATOM 851 N N . VAL A 1 105 ? 16.087 9.291 -12.213 1.00 86.00 105 VAL A N 1
ATOM 852 C CA . VAL A 1 105 ? 15.985 8.895 -13.623 1.00 86.00 105 VAL A CA 1
ATOM 853 C C . VAL A 1 105 ? 16.569 9.964 -14.547 1.00 86.00 105 VAL A C 1
ATOM 855 O O . VAL A 1 105 ? 17.288 9.626 -15.483 1.00 86.00 105 VAL A O 1
ATOM 858 N N . GLY A 1 106 ? 16.298 11.242 -14.273 1.00 84.56 106 GLY A N 1
ATOM 859 C CA . GLY A 1 106 ? 16.807 12.373 -15.050 1.00 84.56 106 GLY A CA 1
ATOM 860 C C . GLY A 1 106 ? 18.308 12.617 -14.890 1.00 84.56 106 GLY A C 1
ATOM 861 O O . GLY A 1 106 ? 18.915 13.208 -15.777 1.00 84.56 106 GLY A O 1
ATOM 862 N N . GLY A 1 107 ? 18.916 12.143 -13.799 1.00 82.00 107 GLY A N 1
ATOM 863 C CA . GLY A 1 107 ? 20.362 12.218 -13.577 1.00 82.00 107 GLY A CA 1
ATOM 864 C C . GLY A 1 107 ? 21.182 11.182 -14.354 1.00 82.00 107 GLY A C 1
ATOM 865 O O . GLY A 1 107 ? 22.405 11.295 -14.403 1.00 82.00 107 GLY A O 1
ATOM 866 N N . PHE A 1 108 ? 20.551 10.172 -14.961 1.00 80.75 108 PHE A N 1
ATOM 867 C CA . PHE A 1 108 ? 21.264 9.200 -15.787 1.00 80.75 108 PHE A CA 1
ATOM 868 C C . PHE A 1 108 ? 21.486 9.747 -17.201 1.00 80.75 108 PHE A C 1
ATOM 870 O O . PHE A 1 108 ? 20.567 9.814 -18.016 1.00 80.75 108 PHE A O 1
ATOM 877 N N . GLU A 1 109 ? 22.737 10.067 -17.527 1.00 68.69 109 GLU A N 1
ATOM 878 C CA . GLU A 1 109 ? 23.162 10.369 -18.895 1.00 68.69 109 GLU A CA 1
ATOM 879 C C . GLU A 1 109 ? 23.286 9.063 -19.706 1.00 68.69 109 GLU A C 1
ATOM 881 O O . GLU A 1 109 ? 24.363 8.494 -19.869 1.00 68.69 109 GLU A O 1
ATOM 886 N N . GLY A 1 110 ? 22.159 8.514 -20.175 1.00 68.25 110 GLY A N 1
ATOM 887 C CA . GLY A 1 110 ? 22.153 7.289 -20.981 1.00 68.25 110 GLY A CA 1
ATOM 888 C C . GLY A 1 110 ? 20.761 6.738 -21.292 1.00 68.25 110 GLY A C 1
ATOM 889 O O . GLY A 1 110 ? 19.760 7.127 -20.695 1.00 68.25 110 GLY A O 1
ATOM 890 N N . ARG A 1 111 ? 20.672 5.800 -22.247 1.00 64.75 111 ARG A N 1
ATOM 891 C CA . ARG A 1 111 ? 19.418 5.069 -22.500 1.00 64.75 111 ARG A CA 1
ATOM 892 C C . ARG A 1 111 ? 19.161 4.107 -21.340 1.00 64.75 111 ARG A C 1
ATOM 894 O O . ARG A 1 111 ? 20.043 3.327 -20.991 1.00 64.75 111 ARG A O 1
ATOM 901 N N . PHE A 1 112 ? 17.941 4.100 -20.805 1.00 69.50 112 PHE A N 1
ATOM 902 C CA . PHE A 1 112 ? 17.492 3.060 -19.880 1.00 69.50 112 PHE A CA 1
ATOM 903 C C . PHE A 1 112 ? 17.443 1.713 -20.602 1.00 69.50 112 PHE A C 1
ATOM 905 O O . PHE A 1 112 ? 16.485 1.409 -21.311 1.00 69.50 112 PHE A O 1
ATOM 912 N N . VAL A 1 113 ? 18.495 0.910 -20.441 1.00 72.00 113 VAL A N 1
ATOM 913 C CA . VAL A 1 113 ? 18.552 -0.449 -20.982 1.00 72.00 113 VAL A CA 1
ATOM 914 C C . VAL A 1 113 ? 18.127 -1.425 -19.894 1.00 72.00 113 VAL A C 1
ATOM 916 O O . VAL A 1 113 ? 18.775 -1.561 -18.856 1.00 72.00 113 VAL A O 1
ATOM 919 N N . PHE A 1 114 ? 17.020 -2.121 -20.137 1.00 78.00 114 PHE A N 1
ATOM 920 C CA . PHE A 1 114 ? 16.586 -3.220 -19.289 1.00 78.00 114 PHE A CA 1
ATOM 921 C C . PHE A 1 114 ? 17.444 -4.455 -19.582 1.00 78.00 114 PHE A C 1
ATOM 923 O O . PHE A 1 114 ? 17.299 -5.083 -20.627 1.00 78.00 114 PHE A O 1
ATOM 930 N N . VAL A 1 115 ? 18.358 -4.782 -18.666 1.00 78.31 115 VAL A N 1
ATOM 931 C CA . VAL A 1 115 ? 19.243 -5.954 -18.794 1.00 78.31 115 VAL A CA 1
ATOM 932 C C . VAL A 1 115 ? 18.654 -7.166 -18.070 1.00 78.31 115 VAL A C 1
ATOM 934 O O . VAL A 1 115 ? 18.599 -8.262 -18.616 1.00 78.31 115 VAL A O 1
ATOM 937 N N . SER A 1 116 ? 18.212 -6.983 -16.825 1.00 85.38 116 SER A N 1
ATOM 938 C CA . SER A 1 116 ? 17.642 -8.041 -15.987 1.00 85.38 116 SER A CA 1
ATOM 939 C C . SER A 1 116 ? 16.837 -7.425 -14.847 1.00 85.38 116 SER A C 1
ATOM 941 O O . SER A 1 116 ? 17.213 -6.369 -14.336 1.00 85.38 116 SER A O 1
ATOM 943 N N . ILE A 1 117 ? 15.784 -8.119 -14.398 1.00 84.44 117 ILE A N 1
ATOM 944 C CA . ILE A 1 117 ? 14.966 -7.722 -13.238 1.00 84.44 117 ILE A CA 1
ATOM 945 C C . ILE A 1 117 ? 15.851 -7.475 -12.014 1.00 84.44 117 ILE A C 1
ATOM 947 O O . ILE A 1 117 ? 15.709 -6.449 -11.358 1.00 84.44 117 ILE A O 1
ATOM 951 N N . TRP A 1 118 ? 16.801 -8.373 -11.736 1.00 86.31 118 TRP A N 1
ATOM 952 C CA . TRP A 1 118 ? 17.694 -8.256 -10.579 1.00 86.31 118 TRP A CA 1
ATOM 953 C C . TRP A 1 118 ? 18.614 -7.042 -10.672 1.00 86.31 118 TRP A C 1
ATOM 955 O O . TRP A 1 118 ? 18.766 -6.304 -9.702 1.00 86.31 118 TRP A O 1
ATOM 965 N N . ASN A 1 119 ? 19.174 -6.796 -11.857 1.00 86.50 119 ASN A N 1
ATOM 966 C CA . ASN A 1 119 ? 20.038 -5.647 -12.097 1.00 86.50 119 ASN A CA 1
ATOM 967 C C . ASN A 1 119 ? 19.256 -4.334 -11.934 1.00 86.50 119 ASN A C 1
ATOM 969 O O . ASN A 1 119 ? 19.664 -3.438 -11.202 1.00 86.50 119 ASN A O 1
ATOM 973 N N . THR A 1 120 ? 18.080 -4.240 -12.555 1.00 86.62 120 THR A N 1
ATOM 974 C CA . THR A 1 120 ? 17.199 -3.073 -12.432 1.00 86.62 120 THR A CA 1
ATOM 975 C C . THR A 1 120 ? 16.711 -2.875 -10.995 1.00 86.62 120 THR A C 1
ATOM 977 O O . THR A 1 120 ? 16.587 -1.742 -10.528 1.00 86.62 120 THR A O 1
ATOM 980 N N . PHE A 1 121 ? 16.456 -3.952 -10.254 1.00 88.50 121 PHE A N 1
ATOM 981 C CA . PHE A 1 121 ? 16.050 -3.858 -8.857 1.00 88.50 121 PHE A CA 1
ATOM 982 C C . PHE A 1 121 ? 17.166 -3.279 -7.978 1.00 88.50 121 PHE A C 1
ATOM 984 O O . PHE A 1 121 ? 16.933 -2.307 -7.262 1.00 88.50 121 PHE A O 1
ATOM 991 N N . ILE A 1 122 ? 18.382 -3.821 -8.082 1.00 89.75 122 ILE A N 1
ATOM 992 C CA . ILE A 1 122 ? 19.521 -3.429 -7.242 1.00 89.75 122 ILE A CA 1
ATOM 993 C C . ILE A 1 122 ? 20.019 -2.019 -7.577 1.00 89.75 122 ILE A C 1
ATOM 995 O O . ILE A 1 122 ? 20.252 -1.231 -6.666 1.00 89.75 122 ILE A O 1
ATOM 999 N N . TYR A 1 123 ? 20.171 -1.683 -8.861 1.00 86.00 123 TYR A N 1
ATOM 1000 C CA . TYR A 1 123 ? 20.835 -0.438 -9.267 1.00 86.00 123 TYR A CA 1
ATOM 1001 C C . TYR A 1 123 ? 19.896 0.757 -9.444 1.00 86.00 123 TYR A C 1
ATOM 1003 O O . TYR A 1 123 ? 20.365 1.890 -9.430 1.00 86.00 123 TYR A O 1
ATOM 1011 N N . ILE A 1 124 ? 18.589 0.532 -9.617 1.00 86.62 124 ILE A N 1
ATOM 1012 C CA . ILE A 1 124 ? 17.625 1.617 -9.870 1.00 86.62 124 ILE A CA 1
ATOM 1013 C C . ILE A 1 124 ? 16.569 1.670 -8.765 1.00 86.62 124 ILE A C 1
ATOM 1015 O O . ILE A 1 124 ? 16.422 2.693 -8.103 1.00 86.62 124 ILE A O 1
ATOM 1019 N N . ASN A 1 125 ? 15.851 0.573 -8.518 1.00 89.75 125 ASN A N 1
ATOM 1020 C CA . ASN A 1 125 ? 14.710 0.602 -7.596 1.00 89.75 125 ASN A CA 1
ATOM 1021 C C . ASN A 1 125 ? 15.136 0.758 -6.134 1.00 89.75 125 ASN A C 1
ATOM 1023 O O . ASN A 1 125 ? 14.552 1.562 -5.412 1.00 89.75 125 ASN A O 1
ATOM 1027 N N . LEU A 1 126 ? 16.154 0.017 -5.693 1.00 92.19 126 LEU A N 1
ATOM 1028 C CA . LEU A 1 126 ? 16.610 0.054 -4.305 1.00 92.19 126 LEU A CA 1
ATOM 1029 C C . LEU A 1 126 ? 17.114 1.458 -3.904 1.00 92.19 126 LEU A C 1
ATOM 1031 O O . LEU A 1 126 ? 16.638 1.964 -2.886 1.00 92.19 126 LEU A O 1
ATOM 1035 N N . PRO A 1 127 ? 17.948 2.157 -4.704 1.00 91.06 127 PRO A N 1
ATOM 1036 C CA . PRO A 1 127 ? 18.303 3.551 -4.439 1.00 91.06 127 PRO A CA 1
ATOM 1037 C C . PRO A 1 127 ? 17.096 4.491 -4.378 1.00 91.06 127 PRO A C 1
ATOM 1039 O O . PRO A 1 127 ? 17.007 5.297 -3.455 1.00 91.06 127 PRO A O 1
ATOM 1042 N N . ILE A 1 128 ? 16.142 4.370 -5.310 1.00 92.75 128 ILE A N 1
ATOM 1043 C CA . ILE A 1 128 ? 14.931 5.206 -5.321 1.00 92.75 128 ILE A CA 1
ATOM 1044 C C . ILE A 1 128 ? 14.115 4.988 -4.043 1.00 92.75 128 ILE A C 1
ATOM 1046 O O . ILE A 1 128 ? 13.673 5.962 -3.437 1.00 92.75 128 ILE A O 1
ATOM 1050 N N . ILE A 1 129 ? 13.925 3.738 -3.609 1.00 93.31 129 ILE A N 1
ATOM 1051 C CA . ILE A 1 129 ? 13.175 3.408 -2.389 1.00 93.31 129 ILE A CA 1
ATOM 1052 C C . ILE A 1 129 ? 13.881 3.973 -1.155 1.00 93.31 129 ILE A C 1
ATOM 1054 O O . ILE A 1 129 ? 13.238 4.628 -0.339 1.00 93.31 129 ILE A O 1
ATOM 1058 N N . VAL A 1 130 ? 15.195 3.763 -1.029 1.00 93.94 130 VAL A N 1
ATOM 1059 C CA . VAL A 1 130 ? 15.980 4.254 0.115 1.00 93.94 130 VAL A CA 1
ATOM 1060 C C . VAL A 1 130 ? 15.949 5.779 0.180 1.00 93.94 130 VAL A C 1
ATOM 1062 O O . VAL A 1 130 ? 15.673 6.342 1.238 1.00 93.94 130 VAL A O 1
ATOM 1065 N N . LEU A 1 131 ? 16.161 6.452 -0.952 1.00 93.12 131 LEU A N 1
ATOM 1066 C CA . LEU A 1 131 ? 16.128 7.910 -1.027 1.00 93.12 131 LEU A CA 1
ATOM 1067 C C . LEU A 1 131 ? 14.721 8.452 -0.737 1.00 93.12 131 LEU A C 1
ATOM 1069 O O . LEU A 1 131 ? 14.576 9.437 -0.014 1.00 93.12 131 LEU A O 1
ATOM 1073 N N . SER A 1 132 ? 13.681 7.767 -1.226 1.00 94.50 132 SER A N 1
ATOM 1074 C CA . SER A 1 132 ? 12.283 8.099 -0.929 1.00 94.50 132 SER A CA 1
ATOM 1075 C C . SER A 1 132 ? 11.967 7.963 0.548 1.00 94.50 132 SER A C 1
ATOM 1077 O O . SER A 1 132 ? 11.420 8.887 1.128 1.00 94.50 132 SER A O 1
ATOM 1079 N N . LEU A 1 133 ? 12.358 6.874 1.201 1.00 92.69 133 LEU A N 1
ATOM 1080 C CA . LEU A 1 133 ? 12.122 6.721 2.636 1.00 92.69 133 LEU A CA 1
ATOM 1081 C C . LEU A 1 133 ? 12.898 7.758 3.460 1.00 92.69 133 LEU A C 1
ATOM 1083 O O . LEU A 1 133 ? 12.355 8.302 4.422 1.00 92.69 133 LEU A O 1
ATOM 1087 N N . PHE A 1 134 ? 14.134 8.078 3.061 1.00 92.94 134 PHE A N 1
ATOM 1088 C CA . PHE A 1 134 ? 14.953 9.088 3.731 1.00 92.94 134 PHE A CA 1
ATOM 1089 C C . PHE A 1 134 ? 14.300 10.472 3.688 1.00 92.94 134 PHE A C 1
ATOM 1091 O O . PHE A 1 134 ? 14.078 11.079 4.733 1.00 92.94 134 PHE A O 1
ATOM 1098 N N . PHE A 1 135 ? 13.925 10.963 2.505 1.00 91.06 135 PHE A N 1
ATOM 1099 C CA . PHE A 1 135 ? 13.267 12.267 2.394 1.00 91.06 135 PHE A CA 1
ATOM 1100 C C . PHE A 1 135 ? 11.846 12.263 2.970 1.00 91.06 135 PHE A C 1
ATOM 1102 O O . PHE A 1 135 ? 11.402 13.281 3.500 1.00 91.06 135 PHE A O 1
ATOM 1109 N N . ALA A 1 136 ? 11.146 11.126 2.932 1.00 91.44 136 ALA A N 1
ATOM 1110 C CA . ALA A 1 136 ? 9.798 11.006 3.476 1.00 91.44 136 ALA A CA 1
ATOM 1111 C C . ALA A 1 136 ? 9.790 11.195 4.983 1.00 91.44 136 ALA A C 1
ATOM 1113 O O . ALA A 1 136 ? 8.843 11.766 5.512 1.00 91.44 136 ALA A O 1
ATOM 1114 N N . PHE A 1 137 ? 10.848 10.760 5.666 1.00 88.56 137 PHE A N 1
ATOM 1115 C CA . PHE A 1 137 ? 11.012 10.990 7.093 1.00 88.56 137 PHE A CA 1
ATOM 1116 C C . PHE A 1 137 ? 11.037 12.489 7.425 1.00 88.56 137 PHE A C 1
ATOM 1118 O O . PHE A 1 137 ? 10.281 12.938 8.287 1.00 88.56 137 PHE A O 1
ATOM 1125 N N . PHE A 1 138 ? 11.829 13.284 6.695 1.00 88.44 138 PHE A N 1
ATOM 1126 C CA . PHE A 1 138 ? 11.854 14.741 6.872 1.00 88.44 138 PHE A CA 1
ATOM 1127 C C . PHE A 1 138 ? 10.526 15.387 6.476 1.00 88.44 138 PHE A C 1
ATOM 1129 O O . PHE A 1 138 ? 10.040 16.267 7.184 1.00 88.44 138 PHE A O 1
ATOM 1136 N N . TRP A 1 139 ? 9.911 14.927 5.384 1.00 87.69 139 TRP A N 1
ATOM 1137 C CA . TRP A 1 139 ? 8.611 15.424 4.939 1.00 87.69 139 TRP A CA 1
ATOM 1138 C C . TRP A 1 139 ? 7.516 15.174 5.985 1.00 87.69 139 TRP A C 1
ATOM 1140 O O . TRP A 1 139 ? 6.787 16.098 6.346 1.00 87.69 139 TRP A O 1
ATOM 1150 N N . SER A 1 140 ? 7.450 13.960 6.541 1.00 87.62 140 SER A N 1
ATOM 1151 C CA . SER A 1 140 ? 6.540 13.627 7.643 1.00 87.62 140 SER A CA 1
ATOM 1152 C C . SER A 1 140 ? 6.837 14.498 8.860 1.00 87.62 140 SER A C 1
ATOM 1154 O O . SER A 1 140 ? 5.925 15.096 9.410 1.00 87.62 140 SER A O 1
ATOM 1156 N N . ALA A 1 141 ? 8.103 14.663 9.259 1.00 84.69 141 ALA A N 1
ATOM 1157 C CA . ALA A 1 141 ? 8.445 15.488 10.418 1.00 84.69 141 ALA A CA 1
ATOM 1158 C C . ALA A 1 141 ? 8.000 16.954 10.258 1.00 84.69 141 ALA A C 1
ATOM 1160 O O . ALA A 1 141 ? 7.477 17.537 11.203 1.00 84.69 141 ALA A O 1
ATOM 1161 N N . ILE A 1 142 ? 8.162 17.545 9.071 1.00 85.19 142 ILE A N 1
ATOM 1162 C CA . ILE A 1 142 ? 7.782 18.941 8.808 1.00 85.19 142 ILE A CA 1
ATOM 1163 C C . ILE A 1 142 ? 6.261 19.108 8.826 1.00 85.19 142 ILE A C 1
ATOM 1165 O O . ILE A 1 142 ? 5.737 19.946 9.560 1.00 85.19 142 ILE A O 1
ATOM 1169 N N . PHE A 1 143 ? 5.547 18.320 8.024 1.00 81.25 143 PHE A N 1
ATOM 1170 C CA . PHE A 1 143 ? 4.113 18.522 7.833 1.00 81.25 143 PHE A CA 1
ATOM 1171 C C . PHE A 1 143 ? 3.289 17.932 8.964 1.00 81.25 143 PHE A C 1
ATOM 1173 O O . PHE A 1 143 ? 2.321 18.539 9.396 1.00 81.25 143 PHE A O 1
ATOM 1180 N N . GLU A 1 144 ? 3.664 16.780 9.492 1.00 77.88 144 GLU A N 1
ATOM 1181 C CA . GLU A 1 144 ? 2.846 16.080 10.473 1.00 77.88 144 GLU A CA 1
ATOM 1182 C C . GLU A 1 144 ? 2.983 16.690 11.874 1.00 77.88 144 GLU A C 1
ATOM 1184 O O . GLU A 1 144 ? 1.979 16.906 12.550 1.00 77.88 144 GLU A O 1
ATOM 1189 N N . ILE A 1 145 ? 4.206 17.051 12.291 1.00 77.00 145 ILE A N 1
ATOM 1190 C CA . ILE A 1 145 ? 4.437 17.759 13.564 1.00 77.00 145 ILE A CA 1
ATOM 1191 C C . ILE A 1 145 ? 3.984 19.217 13.440 1.00 77.00 145 ILE A C 1
ATOM 1193 O O . ILE A 1 145 ? 3.381 19.760 14.368 1.00 77.00 145 ILE A O 1
ATOM 1197 N N . GLY A 1 146 ? 4.262 19.852 12.297 1.00 75.31 146 GLY A N 1
ATOM 1198 C CA . GLY A 1 146 ? 3.877 21.236 12.035 1.00 75.31 146 GLY A CA 1
ATOM 1199 C C . GLY A 1 146 ? 2.362 21.428 12.022 1.00 75.31 146 GLY A C 1
ATOM 1200 O O . GLY A 1 146 ? 1.854 22.295 12.728 1.00 75.31 146 GLY A O 1
ATOM 1201 N N . VAL A 1 147 ? 1.631 20.596 11.274 1.00 75.56 147 VAL A N 1
ATOM 1202 C CA . VAL A 1 147 ? 0.166 20.682 11.178 1.00 75.56 147 VAL A CA 1
ATOM 1203 C C . VAL A 1 147 ? -0.504 20.205 12.463 1.00 75.56 147 VAL A C 1
ATOM 1205 O O . VAL A 1 147 ? -1.431 20.869 12.919 1.00 75.56 147 VAL A O 1
ATOM 1208 N N . GLY A 1 148 ? 0.000 19.146 13.108 1.00 74.12 148 GLY A N 1
ATOM 1209 C CA . GLY A 1 148 ? -0.558 18.671 14.380 1.00 74.12 148 GLY A CA 1
ATOM 1210 C C . GLY A 1 148 ? -0.570 19.757 15.463 1.00 74.12 148 GLY A C 1
ATOM 1211 O O . GLY A 1 148 ? -1.572 19.953 16.142 1.00 74.12 148 GLY A O 1
ATOM 1212 N N . ARG A 1 149 ? 0.499 20.561 15.551 1.00 73.19 149 ARG A N 1
ATOM 1213 C CA . ARG A 1 149 ? 0.573 21.693 16.493 1.00 73.19 149 ARG A CA 1
ATOM 1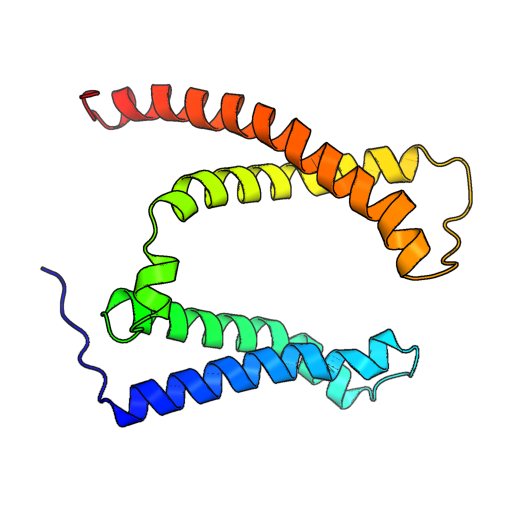214 C C . ARG A 1 149 ? -0.396 22.837 16.191 1.00 73.19 149 ARG A C 1
ATOM 1216 O O . ARG A 1 149 ? -0.691 23.618 17.091 1.00 73.19 149 ARG A O 1
ATOM 1223 N N . ILE A 1 150 ? -0.844 22.972 14.945 1.00 79.75 150 ILE A N 1
ATOM 1224 C CA . ILE A 1 150 ? -1.801 24.004 14.520 1.00 79.75 150 ILE A CA 1
ATOM 1225 C C . ILE A 1 150 ? -3.242 23.508 14.710 1.00 79.75 150 ILE A C 1
ATOM 1227 O O . ILE A 1 150 ? -4.120 24.290 15.071 1.00 79.75 150 ILE A O 1
ATOM 1231 N N . GLU A 1 151 ? -3.480 22.213 14.503 1.00 76.81 151 GLU A N 1
ATOM 1232 C CA . GLU A 1 151 ? -4.788 21.571 14.644 1.00 76.81 151 GLU A CA 1
ATOM 1233 C C . GLU A 1 151 ? -5.282 21.562 16.100 1.00 76.81 151 GLU A C 1
ATOM 1235 O O . GLU A 1 151 ? -6.457 21.843 16.348 1.00 76.81 151 GLU A O 1
ATOM 1240 N N . ASP A 1 152 ? -4.388 21.316 17.064 1.00 79.19 152 ASP A N 1
ATOM 1241 C CA . ASP A 1 152 ? -4.736 21.231 18.489 1.00 79.19 152 ASP A CA 1
ATOM 1242 C C . ASP A 1 152 ? -5.405 22.525 19.026 1.00 79.19 152 ASP A C 1
ATOM 1244 O O . ASP A 1 152 ? -6.501 22.443 19.597 1.00 79.19 152 ASP A O 1
ATOM 1248 N N . PRO A 1 153 ? -4.851 23.737 18.791 1.00 82.62 153 PRO A N 1
ATOM 1249 C CA . PRO A 1 153 ? -5.521 24.995 19.126 1.00 82.62 153 PRO A CA 1
ATOM 1250 C C . PRO A 1 153 ? -6.819 25.249 18.349 1.00 82.62 153 PRO A C 1
ATOM 1252 O O . PRO A 1 153 ? -7.783 25.751 18.925 1.00 82.62 153 PRO A O 1
ATOM 1255 N N . LEU A 1 154 ? -6.856 24.923 17.051 1.00 82.06 154 LEU A N 1
ATOM 1256 C CA . LEU A 1 154 ? -7.996 25.199 16.1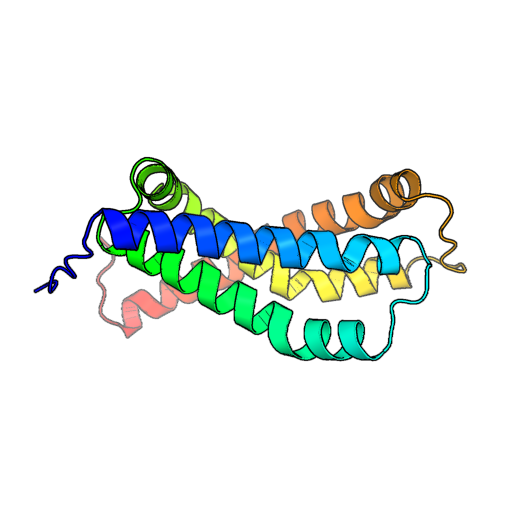64 1.00 82.06 154 LEU A CA 1
ATOM 1257 C C . LEU A 1 154 ? -9.228 24.356 16.503 1.00 82.06 154 LEU A C 1
ATOM 1259 O O . LEU A 1 154 ? -10.352 24.845 16.418 1.00 82.06 154 LEU A O 1
ATOM 1263 N N . LEU A 1 155 ? -9.022 23.103 16.909 1.00 85.75 155 LEU A N 1
ATOM 1264 C CA . LEU A 1 155 ? -10.094 22.187 17.302 1.00 85.75 155 LEU A CA 1
ATOM 1265 C C . LEU A 1 155 ? -10.405 22.231 18.804 1.00 85.75 155 LEU A C 1
ATOM 1267 O O . LEU A 1 155 ? -11.230 21.452 19.283 1.00 85.75 155 LEU A O 1
ATOM 1271 N N . GLY A 1 156 ? -9.746 23.112 19.565 1.00 76.69 156 GLY A N 1
ATOM 1272 C CA . GLY A 1 156 ? -9.919 23.205 21.016 1.00 76.69 156 GLY A CA 1
ATOM 1273 C C . GLY A 1 156 ? -9.502 21.933 21.765 1.00 76.69 156 GLY A C 1
ATOM 1274 O O . GLY A 1 156 ? -9.907 21.730 22.913 1.00 76.69 156 GLY A O 1
ATOM 1275 N N . ARG A 1 157 ? -8.698 21.062 21.141 1.00 68.69 157 ARG A N 1
ATOM 1276 C CA . ARG A 1 157 ? -8.122 19.879 21.783 1.00 68.69 157 ARG A CA 1
ATOM 1277 C C . ARG A 1 157 ? -6.952 20.342 22.643 1.00 68.69 157 ARG A C 1
ATOM 1279 O O . ARG A 1 157 ? -5.842 20.547 22.171 1.00 68.69 157 ARG A O 1
ATOM 1286 N N . ARG A 1 158 ? -7.217 20.553 23.933 1.00 59.41 158 ARG A N 1
ATOM 1287 C CA . ARG A 1 158 ? -6.175 20.843 24.925 1.00 59.41 158 ARG A CA 1
ATOM 1288 C C . ARG A 1 158 ? -5.196 19.669 24.956 1.00 59.41 158 ARG A C 1
ATOM 1290 O O . ARG A 1 158 ? -5.601 18.559 25.284 1.00 59.41 158 ARG A O 1
ATOM 1297 N N . SER A 1 159 ? -3.937 19.933 24.618 1.00 54.91 159 SER A N 1
ATOM 1298 C CA . SER A 1 159 ? -2.842 18.970 24.698 1.00 54.91 159 SER A CA 1
ATOM 1299 C C . SER A 1 159 ? -2.722 18.429 26.128 1.00 54.91 159 SER A C 1
ATOM 1301 O O . SER A 1 159 ? -2.318 19.164 27.034 1.00 54.91 159 SER A O 1
ATOM 1303 N N . THR A 1 160 ? -3.089 17.169 26.329 1.00 43.66 160 THR A N 1
ATOM 1304 C CA . THR A 1 160 ? -2.681 16.356 27.483 1.00 43.66 160 THR A CA 1
ATOM 1305 C C . THR A 1 160 ? -1.853 15.200 26.981 1.00 43.66 160 THR A C 1
ATOM 1307 O O . THR A 1 160 ? -2.330 14.563 26.012 1.00 43.66 160 THR A O 1
#

Organism: Strongyloides papillosus (NCBI:txid174720)

pLDDT: mean 85.76, std 9.64, range [39.28, 96.31]

Foldseek 3Di:
DDPQPDDPLVNLVVLLVQLVVLLVCLVVLCVCVVVVHDDDPVSVVCSVVCSVVSNVSSVVSQVSCLVSPNNPPVVVVVPDPVVVVVVLLVVLLVVCLVVLLCVQVVPDPDDPDCDDPVCCCVPPVVVSSVVSSVVSVVSSCCCVVVVVVVVCVVVVPPDD